Protein AF-A0A848XL32-F1 (afdb_monomer_lite)

pLDDT: mean 78.65, std 18.3, range [47.44, 98.62]

Structure (mmCIF, N/CA/C/O backbone):
data_AF-A0A848XL32-F1
#
_entry.id   AF-A0A848XL32-F1
#
loop_
_atom_site.group_PDB
_atom_site.id
_atom_site.type_symbol
_atom_site.label_atom_id
_atom_site.label_alt_id
_atom_site.label_comp_id
_atom_site.label_asym_id
_atom_site.label_entity_id
_atom_site.label_seq_id
_atom_site.pdbx_PDB_ins_code
_atom_site.Cartn_x
_atom_site.Cartn_y
_atom_site.Cartn_z
_atom_site.occupancy
_atom_site.B_iso_or_equiv
_atom_site.auth_seq_id
_atom_site.auth_comp_id
_atom_site.auth_asym_id
_atom_site.auth_atom_id
_atom_site.pdbx_PDB_model_num
ATOM 1 N N . MET A 1 1 ? 33.520 -5.794 34.287 1.00 59.88 1 MET A N 1
ATOM 2 C CA . MET A 1 1 ? 32.045 -5.917 34.339 1.00 59.88 1 MET A CA 1
ATOM 3 C C . MET A 1 1 ? 31.461 -5.000 33.280 1.00 59.88 1 MET A C 1
ATOM 5 O O . MET A 1 1 ? 31.769 -3.816 33.296 1.00 59.88 1 MET A O 1
ATOM 9 N N . ILE A 1 2 ? 30.698 -5.532 32.325 1.00 69.56 2 ILE A N 1
ATOM 10 C CA . ILE A 1 2 ? 30.076 -4.711 31.278 1.00 69.56 2 ILE A CA 1
ATOM 11 C C . ILE A 1 2 ? 28.888 -3.982 31.911 1.00 69.56 2 ILE A C 1
ATOM 13 O O . ILE A 1 2 ? 27.962 -4.617 32.412 1.00 69.56 2 ILE A O 1
ATOM 17 N N . SER A 1 3 ? 28.937 -2.650 31.945 1.00 81.38 3 SER A N 1
ATOM 18 C CA . SER A 1 3 ? 27.829 -1.838 32.454 1.00 81.38 3 SER A CA 1
ATOM 19 C C . SER A 1 3 ? 26.713 -1.774 31.415 1.00 81.38 3 SER A C 1
ATOM 21 O O . SER A 1 3 ? 26.982 -1.659 30.217 1.00 81.38 3 SER A O 1
ATOM 23 N N . ARG A 1 4 ? 25.453 -1.780 31.870 1.00 80.81 4 ARG A N 1
ATOM 24 C CA . ARG A 1 4 ? 24.266 -1.610 31.008 1.00 80.81 4 ARG A CA 1
ATOM 25 C C . ARG A 1 4 ? 24.399 -0.383 30.102 1.00 80.81 4 ARG A C 1
ATOM 27 O O . ARG A 1 4 ? 24.010 -0.431 28.943 1.00 80.81 4 ARG A O 1
ATOM 34 N N . ARG A 1 5 ? 25.015 0.691 30.608 1.00 79.69 5 ARG A N 1
ATOM 35 C CA . ARG A 1 5 ? 25.258 1.923 29.848 1.00 79.69 5 ARG A CA 1
ATOM 36 C C . ARG A 1 5 ? 26.252 1.717 28.705 1.00 79.69 5 ARG A C 1
ATOM 38 O O . ARG A 1 5 ? 25.995 2.206 27.615 1.00 79.69 5 ARG A O 1
ATOM 45 N N . THR A 1 6 ? 27.328 0.965 28.941 1.00 78.38 6 THR A N 1
ATOM 46 C CA . THR A 1 6 ? 28.330 0.616 27.922 1.00 78.38 6 THR A CA 1
ATOM 47 C C . THR A 1 6 ? 27.727 -0.292 26.851 1.00 78.38 6 THR A C 1
ATOM 49 O O . THR A 1 6 ? 27.945 -0.073 25.668 1.00 78.38 6 THR A O 1
ATOM 52 N N . PHE A 1 7 ? 26.898 -1.261 27.249 1.00 79.62 7 PHE A N 1
ATOM 53 C CA . PHE A 1 7 ? 26.194 -2.136 26.309 1.00 79.62 7 PHE A CA 1
ATOM 54 C C . PHE A 1 7 ? 25.224 -1.357 25.405 1.00 79.62 7 PHE A C 1
ATOM 56 O O . PHE A 1 7 ? 25.273 -1.497 24.185 1.00 79.62 7 PHE A O 1
ATOM 63 N N . VAL A 1 8 ? 24.393 -0.484 25.988 1.00 80.25 8 VAL A N 1
ATOM 64 C CA . VAL A 1 8 ? 23.438 0.339 25.227 1.00 80.25 8 VAL A CA 1
ATOM 65 C C . VAL A 1 8 ? 24.161 1.335 24.316 1.00 80.25 8 VAL A C 1
ATOM 67 O O . VAL A 1 8 ? 23.774 1.484 23.159 1.00 80.25 8 VAL A O 1
ATOM 70 N N . SER A 1 9 ? 25.238 1.978 24.784 1.00 73.25 9 SER A N 1
ATOM 71 C CA . SER A 1 9 ? 26.002 2.921 23.956 1.00 73.25 9 SER A CA 1
ATOM 72 C C . SER A 1 9 ? 26.702 2.241 22.780 1.00 73.25 9 SER A C 1
ATOM 74 O O . SER A 1 9 ? 26.674 2.762 21.668 1.00 73.25 9 SER A O 1
ATOM 76 N N . THR A 1 10 ? 27.305 1.068 23.000 1.00 71.75 10 THR A N 1
ATOM 77 C CA . THR A 1 10 ? 27.998 0.327 21.937 1.00 71.75 10 THR A CA 1
ATOM 78 C C . THR A 1 10 ? 27.005 -0.257 20.928 1.00 71.75 10 THR A C 1
ATOM 80 O O . THR A 1 10 ? 27.263 -0.202 19.728 1.00 71.75 10 THR A O 1
ATOM 83 N N . GLY A 1 11 ? 25.838 -0.734 21.381 1.00 66.06 11 GLY A N 1
ATOM 84 C CA . GLY A 1 11 ? 24.767 -1.202 20.495 1.00 66.06 11 GLY A CA 1
ATOM 85 C C . GLY A 1 11 ? 24.168 -0.093 19.620 1.00 66.06 11 GLY A C 1
ATOM 86 O O . GLY A 1 11 ? 23.973 -0.294 18.422 1.00 66.06 11 GLY A O 1
ATOM 87 N N . ALA A 1 12 ? 23.936 1.100 20.181 1.00 66.00 12 ALA A N 1
ATOM 88 C CA . ALA A 1 12 ? 23.394 2.240 19.436 1.00 66.00 12 ALA A CA 1
ATOM 89 C C . ALA A 1 12 ? 24.352 2.749 18.341 1.00 66.00 12 ALA A C 1
ATOM 91 O O . ALA A 1 12 ? 23.910 3.079 17.240 1.00 66.00 12 ALA A O 1
ATOM 92 N N . ALA A 1 13 ? 25.663 2.762 18.606 1.00 60.16 13 ALA A N 1
ATOM 93 C CA . ALA A 1 13 ? 26.668 3.166 17.620 1.00 60.16 13 ALA A CA 1
ATOM 94 C C . ALA A 1 13 ? 26.756 2.191 16.427 1.00 60.16 13 ALA A C 1
ATOM 96 O O . ALA A 1 13 ? 26.882 2.626 15.283 1.00 60.16 13 ALA A O 1
ATOM 97 N N . ALA A 1 14 ? 26.631 0.881 16.673 1.00 58.06 14 ALA A N 1
ATOM 98 C CA . ALA A 1 14 ? 26.679 -0.136 15.622 1.00 58.06 14 ALA A CA 1
ATOM 99 C C . ALA A 1 14 ? 25.460 -0.082 14.680 1.00 58.06 14 ALA A C 1
ATOM 101 O O . ALA A 1 14 ? 25.609 -0.234 13.468 1.00 58.06 14 ALA A O 1
ATOM 102 N N . ALA A 1 15 ? 24.263 0.196 15.209 1.00 56.56 15 ALA A N 1
ATOM 103 C CA . ALA A 1 15 ? 23.052 0.334 14.397 1.00 56.56 15 ALA A CA 1
ATOM 104 C C . ALA A 1 15 ? 23.083 1.583 13.491 1.00 56.56 15 ALA A C 1
ATOM 106 O O . ALA A 1 15 ? 22.627 1.529 12.349 1.00 56.56 15 ALA A O 1
ATOM 107 N N . GLY A 1 16 ? 23.670 2.691 13.962 1.00 56.34 16 GLY A N 1
ATOM 108 C CA . GLY A 1 16 ? 23.816 3.918 13.169 1.00 56.34 16 GLY A CA 1
ATOM 109 C C . GLY A 1 16 ? 24.753 3.767 11.963 1.00 56.34 16 GLY A C 1
ATOM 110 O O . GLY A 1 16 ? 24.488 4.337 10.906 1.00 56.34 16 GLY A O 1
ATOM 111 N N . ALA A 1 17 ? 25.806 2.951 12.082 1.00 55.88 17 ALA A N 1
ATOM 112 C CA . ALA A 1 17 ? 26.765 2.718 11.000 1.00 55.88 17 ALA A CA 1
ATOM 113 C C . ALA A 1 17 ? 26.169 1.924 9.820 1.00 55.88 17 ALA A C 1
ATOM 115 O O . ALA A 1 17 ? 26.540 2.161 8.671 1.00 55.88 17 ALA A O 1
ATOM 116 N N . LEU A 1 18 ? 25.204 1.034 10.079 1.00 55.31 18 LEU A N 1
ATOM 117 C CA . LEU A 1 18 ? 24.511 0.265 9.035 1.00 55.31 18 LEU A CA 1
ATOM 118 C C . LEU A 1 18 ? 23.431 1.081 8.302 1.00 55.31 18 LEU A C 1
ATOM 120 O O . LEU A 1 18 ? 23.088 0.758 7.168 1.00 55.31 18 LEU A O 1
ATOM 124 N N . ALA A 1 19 ? 22.923 2.157 8.909 1.00 55.56 19 ALA A N 1
ATOM 125 C CA . ALA A 1 19 ? 21.931 3.041 8.292 1.00 55.56 19 ALA A CA 1
ATOM 126 C C . ALA A 1 19 ? 22.548 4.112 7.367 1.00 55.56 19 ALA A C 1
ATOM 128 O O . ALA A 1 19 ? 21.844 4.696 6.546 1.00 55.56 19 ALA A O 1
ATOM 129 N N . ALA A 1 20 ? 23.857 4.371 7.473 1.00 55.19 20 ALA A N 1
ATOM 130 C CA . ALA A 1 20 ? 24.543 5.433 6.730 1.00 55.19 20 ALA A CA 1
ATOM 131 C C . ALA A 1 20 ? 24.972 5.045 5.299 1.00 55.19 20 ALA A C 1
ATOM 133 O O . ALA A 1 20 ? 25.521 5.882 4.584 1.00 55.19 20 ALA A O 1
ATOM 134 N N . SER A 1 21 ? 24.690 3.816 4.849 1.00 57.28 21 SER A N 1
ATOM 135 C CA . SER A 1 21 ? 24.921 3.390 3.458 1.00 57.28 21 SER A CA 1
ATOM 136 C C . SER A 1 21 ? 23.620 3.042 2.717 1.00 57.28 21 SER A C 1
ATOM 138 O O . SER A 1 21 ? 23.428 1.892 2.329 1.00 57.28 21 SER A O 1
ATOM 140 N N . PRO A 1 22 ? 22.709 4.003 2.470 1.00 51.72 22 PRO A N 1
ATOM 141 C CA . PRO A 1 22 ? 21.523 3.771 1.657 1.00 51.72 22 PRO A CA 1
ATOM 142 C C . PRO A 1 22 ? 21.819 4.080 0.183 1.00 51.72 22 PRO A C 1
ATOM 144 O O . PRO A 1 22 ? 21.118 4.892 -0.417 1.00 51.72 22 PRO A O 1
ATOM 147 N N . LYS A 1 23 ? 22.890 3.522 -0.399 1.00 53.53 23 LYS A N 1
ATOM 148 C CA . LYS A 1 23 ? 23.208 3.825 -1.805 1.00 53.53 23 LYS A CA 1
ATOM 149 C C . LYS A 1 23 ? 22.661 2.837 -2.826 1.00 53.53 23 LYS A C 1
ATOM 151 O O . LYS A 1 23 ? 22.417 3.292 -3.931 1.00 53.53 23 LYS A O 1
ATOM 156 N N . ASP A 1 24 ? 22.324 1.594 -2.469 1.00 53.06 24 ASP A N 1
ATOM 157 C CA . ASP A 1 24 ? 21.961 0.615 -3.513 1.00 53.06 24 ASP A CA 1
ATOM 158 C C . ASP A 1 24 ? 20.783 -0.330 -3.207 1.00 53.06 24 ASP A C 1
ATOM 160 O O . ASP A 1 24 ? 20.454 -1.181 -4.029 1.00 53.06 24 ASP A O 1
ATOM 164 N N . THR A 1 25 ? 20.085 -0.211 -2.073 1.00 54.56 25 THR A N 1
ATOM 165 C CA . THR A 1 25 ? 19.101 -1.252 -1.693 1.00 54.56 25 THR A CA 1
ATOM 166 C C . THR A 1 25 ? 17.702 -1.081 -2.289 1.00 54.56 25 THR A C 1
ATOM 168 O O . THR A 1 25 ? 16.880 -1.986 -2.183 1.00 54.56 25 THR A O 1
ATOM 171 N N . PHE A 1 26 ? 17.419 0.032 -2.963 1.00 51.47 26 PHE A N 1
ATOM 172 C CA . PHE A 1 26 ? 16.189 0.190 -3.738 1.00 51.47 26 PHE A CA 1
ATOM 173 C C . PHE A 1 26 ? 16.512 0.858 -5.066 1.00 51.47 26 PHE A C 1
ATOM 175 O O . PHE A 1 26 ? 16.262 2.047 -5.261 1.00 51.47 26 PHE A O 1
ATOM 182 N N . ALA A 1 27 ? 17.056 0.072 -5.994 1.00 48.84 27 ALA A N 1
ATOM 183 C CA . ALA 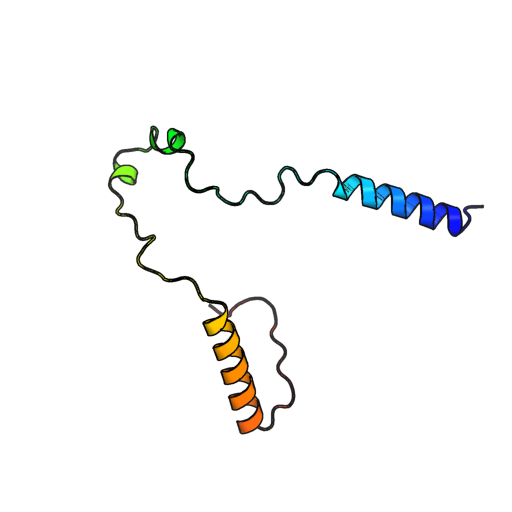A 1 27 ? 16.962 0.387 -7.410 1.00 48.84 27 ALA A CA 1
ATOM 184 C C . ALA A 1 27 ? 15.466 0.457 -7.768 1.00 48.84 27 ALA A C 1
ATOM 186 O O . ALA A 1 27 ? 14.826 -0.537 -8.106 1.00 48.84 27 ALA A O 1
ATOM 187 N N . SER A 1 28 ? 14.884 1.652 -7.653 1.00 49.44 28 SER A N 1
ATOM 188 C CA . SER A 1 28 ? 13.748 1.992 -8.496 1.00 49.44 28 SER A CA 1
ATOM 189 C C . SER A 1 28 ? 14.252 1.848 -9.928 1.00 49.44 28 SER A C 1
ATOM 191 O O . SER A 1 28 ? 15.320 2.389 -10.224 1.00 49.44 28 SER A O 1
ATOM 193 N N . PRO A 1 29 ? 13.556 1.129 -10.820 1.00 47.56 29 PRO A N 1
ATOM 194 C CA . PRO A 1 29 ? 13.864 1.208 -12.232 1.00 47.56 29 PRO A CA 1
ATOM 195 C C . PRO A 1 29 ? 13.561 2.646 -12.653 1.00 47.56 29 PRO A C 1
ATOM 197 O O . PRO A 1 29 ? 12.425 2.986 -12.985 1.00 47.56 29 PRO A O 1
ATOM 200 N N . THR A 1 30 ? 14.574 3.512 -12.574 1.00 47.44 30 THR A N 1
ATOM 201 C CA . THR A 1 30 ? 14.598 4.787 -13.278 1.00 47.44 30 THR A CA 1
ATOM 202 C C . THR A 1 30 ? 14.206 4.447 -14.698 1.00 47.44 30 THR A C 1
ATOM 204 O O . THR A 1 30 ? 14.834 3.592 -15.326 1.00 47.44 30 THR A O 1
ATOM 207 N N . HIS A 1 31 ? 13.094 5.015 -15.151 1.00 54.03 31 HIS A N 1
ATOM 208 C CA . HIS A 1 31 ? 12.622 4.835 -16.508 1.00 54.03 31 HIS A CA 1
ATOM 209 C C . HIS A 1 31 ? 13.780 5.073 -17.475 1.00 54.03 31 HIS A C 1
ATOM 211 O O . HIS A 1 31 ? 14.238 6.200 -17.611 1.00 54.03 31 HIS A O 1
ATOM 217 N N . GLY A 1 32 ? 14.249 3.968 -18.062 1.00 52.69 32 GLY A N 1
ATOM 218 C CA . GLY A 1 32 ? 15.116 3.875 -19.225 1.00 52.69 32 GLY A CA 1
ATOM 219 C C . GLY A 1 32 ? 16.270 4.864 -19.279 1.00 52.69 32 GLY A C 1
ATOM 220 O O . GLY A 1 32 ? 16.103 5.958 -19.806 1.00 52.69 32 GLY A O 1
ATOM 221 N N . ASP A 1 33 ? 17.469 4.427 -18.896 1.00 50.28 33 ASP A N 1
ATOM 222 C CA . ASP A 1 33 ? 18.664 4.973 -19.534 1.00 50.28 33 ASP A CA 1
ATOM 223 C C . ASP A 1 33 ? 18.518 4.735 -21.057 1.00 50.28 33 ASP A C 1
ATOM 225 O O . ASP A 1 33 ? 18.442 3.574 -21.487 1.00 50.28 33 ASP A O 1
ATOM 229 N N . PRO A 1 34 ? 18.396 5.788 -21.890 1.00 56.81 34 PRO A N 1
ATOM 230 C CA . PRO A 1 34 ? 18.127 5.649 -23.321 1.00 56.81 34 PRO A CA 1
ATOM 231 C C . PRO A 1 34 ? 19.243 4.894 -24.058 1.00 56.81 34 PRO A C 1
ATOM 233 O O . PRO A 1 34 ? 19.034 4.417 -25.173 1.00 56.81 34 PRO A O 1
ATOM 236 N N . THR A 1 35 ? 20.414 4.740 -23.433 1.00 58.03 35 THR A N 1
ATOM 237 C CA . THR A 1 35 ? 21.556 4.015 -23.996 1.00 58.03 35 THR A CA 1
ATOM 238 C C . THR A 1 35 ? 21.390 2.491 -23.963 1.00 58.03 35 THR A C 1
ATOM 240 O O . THR A 1 35 ? 21.919 1.807 -24.838 1.00 58.03 35 THR A O 1
ATOM 243 N N . LEU A 1 36 ? 20.582 1.935 -23.047 1.00 55.59 36 LEU A N 1
ATOM 244 C CA . LEU A 1 36 ? 20.334 0.484 -22.959 1.00 55.59 36 LEU A CA 1
ATOM 245 C C . LEU A 1 36 ? 19.430 -0.036 -24.088 1.00 55.59 36 LEU A C 1
ATOM 247 O O . LEU A 1 36 ? 19.477 -1.215 -24.438 1.00 55.59 36 LEU A O 1
ATOM 251 N N . PHE A 1 37 ? 18.639 0.845 -24.707 1.00 57.91 37 PHE A N 1
ATOM 252 C CA . PHE A 1 37 ? 17.804 0.502 -25.860 1.00 57.91 37 PHE A CA 1
ATOM 253 C C . PHE A 1 37 ? 18.592 0.388 -27.176 1.00 57.91 37 PHE A C 1
ATOM 255 O O . PHE A 1 37 ? 18.029 -0.051 -28.176 1.00 57.91 37 PHE A O 1
ATOM 262 N N . GLN A 1 38 ? 19.885 0.742 -27.213 1.00 60.25 38 GLN A N 1
ATOM 263 C CA . GLN A 1 38 ? 20.693 0.603 -28.433 1.00 60.25 38 GLN A CA 1
ATOM 264 C C . GLN A 1 38 ? 21.187 -0.827 -28.709 1.00 60.25 38 GLN A C 1
AT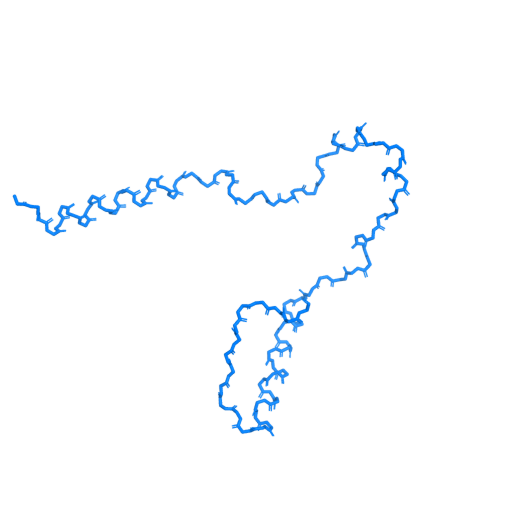OM 266 O O . GLN A 1 38 ? 21.678 -1.090 -29.803 1.00 60.25 38 GLN A O 1
ATOM 271 N N . GLN A 1 39 ? 21.040 -1.767 -27.769 1.00 72.00 39 GLN A N 1
ATOM 272 C CA . GLN A 1 39 ? 21.578 -3.133 -27.898 1.00 72.00 39 GLN A CA 1
ATOM 273 C C . GLN A 1 39 ? 20.502 -4.229 -27.890 1.00 72.00 39 GLN A C 1
ATOM 275 O O . GLN A 1 39 ? 20.780 -5.379 -27.552 1.00 72.00 39 GLN A O 1
ATOM 280 N N . VAL A 1 40 ? 19.256 -3.904 -28.241 1.00 82.31 40 VAL A N 1
ATOM 281 C CA . VAL A 1 40 ? 18.159 -4.880 -28.174 1.00 82.31 40 VAL A CA 1
ATOM 282 C C . VAL A 1 40 ? 17.966 -5.579 -29.530 1.00 82.31 40 VAL A C 1
ATOM 284 O O . VAL A 1 40 ? 17.854 -4.896 -30.549 1.00 82.31 40 VAL A O 1
ATOM 287 N N . PRO A 1 41 ? 17.888 -6.926 -29.589 1.00 90.50 41 PRO A N 1
ATOM 288 C CA . PRO A 1 41 ? 17.626 -7.642 -30.836 1.00 90.50 41 PRO A CA 1
ATOM 289 C C . PRO A 1 41 ? 16.327 -7.193 -31.533 1.00 90.50 41 PRO A C 1
ATOM 291 O O . PRO A 1 41 ? 15.356 -6.840 -30.851 1.00 90.50 41 PRO A O 1
ATOM 294 N N . PRO A 1 42 ? 16.227 -7.310 -32.876 1.00 87.06 42 PRO A N 1
ATOM 295 C CA . PRO A 1 42 ? 15.026 -6.923 -33.628 1.00 87.06 42 PRO A CA 1
ATOM 296 C C . PRO A 1 42 ? 13.734 -7.604 -33.150 1.00 87.06 42 PRO A C 1
ATOM 298 O O . PRO A 1 42 ? 12.637 -7.078 -33.334 1.00 87.06 42 PRO A O 1
ATOM 301 N N . SER A 1 43 ? 13.847 -8.781 -32.526 1.00 90.75 43 SER A N 1
ATOM 302 C CA . SER A 1 43 ? 12.713 -9.509 -31.957 1.00 90.75 43 SER A CA 1
ATOM 303 C C . SER A 1 43 ? 12.080 -8.844 -30.739 1.00 90.75 43 SER A C 1
ATOM 305 O O . SER A 1 43 ? 10.878 -9.009 -30.541 1.00 90.75 43 SER A O 1
ATOM 307 N N . ILE A 1 44 ? 12.855 -8.081 -29.969 1.00 88.75 44 ILE A N 1
ATOM 308 C CA . ILE A 1 44 ? 12.382 -7.326 -28.806 1.00 88.75 44 ILE A CA 1
ATOM 309 C C . ILE A 1 44 ? 12.015 -5.898 -29.228 1.00 88.75 44 ILE A C 1
ATOM 311 O O . ILE A 1 44 ? 10.987 -5.389 -28.796 1.00 88.75 44 ILE A O 1
ATOM 315 N N . ALA A 1 45 ? 12.779 -5.286 -30.142 1.00 86.31 45 ALA A N 1
ATOM 316 C CA . ALA A 1 45 ? 12.506 -3.934 -30.646 1.00 86.31 45 ALA A CA 1
ATOM 317 C C . ALA A 1 45 ? 11.124 -3.794 -31.316 1.00 86.31 45 ALA A C 1
ATOM 319 O O . ALA A 1 45 ? 10.512 -2.731 -31.270 1.00 86.31 45 ALA A O 1
ATOM 320 N N . ARG A 1 46 ? 10.604 -4.874 -31.916 1.00 89.56 46 ARG A N 1
ATOM 321 C CA . ARG A 1 46 ? 9.262 -4.908 -32.526 1.00 89.56 46 ARG A CA 1
ATOM 322 C C . ARG A 1 46 ? 8.113 -5.096 -31.529 1.00 89.56 46 ARG A C 1
ATOM 324 O O . ARG A 1 46 ? 6.954 -5.077 -31.944 1.00 89.56 46 ARG A O 1
ATOM 331 N N . LEU A 1 47 ? 8.394 -5.360 -30.249 1.00 91.56 47 LEU A N 1
ATOM 332 C CA . LEU A 1 47 ? 7.342 -5.551 -29.253 1.00 91.56 47 LEU A CA 1
ATOM 333 C C . LEU A 1 47 ? 6.637 -4.219 -28.996 1.00 91.56 47 LEU A C 1
ATOM 335 O O . LEU A 1 47 ? 7.253 -3.216 -28.644 1.00 91.56 47 LEU A O 1
ATOM 339 N N . LYS A 1 48 ? 5.314 -4.215 -29.157 1.00 91.00 48 LYS A N 1
ATOM 340 C CA . LYS A 1 48 ? 4.496 -3.039 -28.865 1.00 91.00 48 LYS A CA 1
ATOM 341 C C . LYS A 1 48 ? 4.450 -2.806 -27.354 1.00 91.00 48 LYS A C 1
ATOM 343 O O . LYS A 1 48 ? 4.077 -3.715 -26.616 1.00 91.00 48 LYS A O 1
ATOM 348 N N . SER A 1 49 ? 4.736 -1.581 -26.913 1.00 87.94 49 SER A N 1
ATOM 349 C CA . SER A 1 49 ? 4.546 -1.184 -25.512 1.00 87.94 49 SER A CA 1
ATOM 350 C C . SER A 1 49 ? 3.083 -1.333 -25.084 1.00 87.94 49 SER A C 1
ATOM 352 O O . SER A 1 49 ? 2.160 -0.975 -25.823 1.00 87.94 49 SER A O 1
ATOM 354 N N . TRP A 1 50 ? 2.873 -1.884 -23.888 1.00 92.25 50 TRP A N 1
ATOM 355 C CA . TRP A 1 50 ? 1.565 -1.993 -23.229 1.00 92.25 50 TRP A CA 1
ATOM 356 C C . TRP A 1 50 ? 1.475 -1.119 -21.973 1.00 92.25 50 TRP A C 1
ATOM 358 O O . TRP A 1 50 ? 0.495 -1.232 -21.239 1.00 92.25 50 TRP A O 1
ATOM 368 N N . ALA A 1 51 ? 2.468 -0.253 -21.739 1.00 88.19 51 ALA A N 1
ATOM 369 C CA . ALA A 1 51 ? 2.553 0.579 -20.539 1.00 88.19 51 ALA A CA 1
ATOM 370 C C . ALA A 1 51 ? 1.262 1.379 -20.287 1.00 88.19 51 ALA A C 1
ATOM 372 O O . ALA A 1 51 ? 0.792 1.445 -19.157 1.00 88.19 51 ALA A O 1
ATOM 373 N N . ASP A 1 52 ? 0.628 1.871 -21.352 1.00 88.94 52 ASP A N 1
ATOM 374 C CA . ASP A 1 52 ? -0.536 2.758 -21.254 1.00 88.94 52 ASP A CA 1
ATOM 375 C C . ASP A 1 52 ? -1.885 2.023 -21.155 1.00 88.94 52 ASP A C 1
ATOM 377 O O . ASP A 1 52 ? -2.942 2.650 -21.181 1.00 88.94 52 ASP A O 1
ATOM 381 N N . ARG A 1 53 ? -1.893 0.685 -21.085 1.00 90.44 53 ARG A N 1
ATOM 382 C CA . ARG A 1 53 ? -3.148 -0.090 -21.045 1.00 90.44 53 ARG A CA 1
ATOM 383 C C . ARG A 1 53 ? -3.750 -0.213 -19.654 1.00 90.44 53 ARG A C 1
ATOM 385 O O . ARG A 1 53 ? -4.957 -0.407 -19.540 1.00 90.44 53 ARG A O 1
ATOM 392 N N . ALA A 1 54 ? -2.917 -0.174 -18.621 1.00 91.25 54 ALA A N 1
ATOM 393 C CA . ALA A 1 54 ? -3.343 -0.374 -17.247 1.00 91.25 54 ALA A CA 1
ATOM 394 C C . ALA A 1 54 ? -3.113 0.904 -16.447 1.00 91.25 54 AL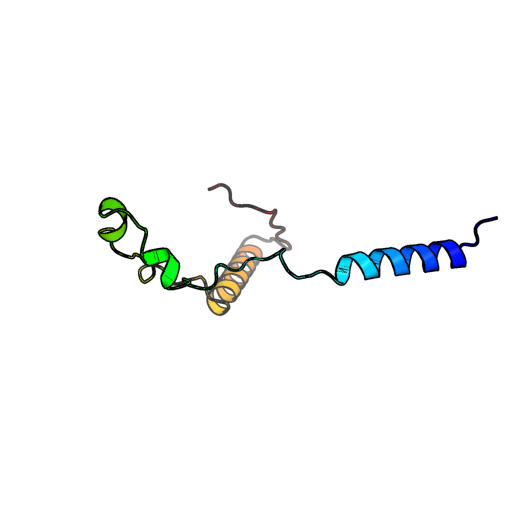A A C 1
ATOM 396 O O . ALA A 1 54 ? -2.000 1.417 -16.376 1.00 91.25 54 ALA A O 1
ATOM 397 N N . THR A 1 55 ? -4.165 1.391 -15.802 1.00 91.62 55 THR A N 1
ATOM 398 C CA . THR A 1 55 ? -4.065 2.477 -14.829 1.00 91.62 55 THR A CA 1
ATOM 399 C C . THR A 1 55 ? -3.711 1.899 -13.458 1.00 91.62 55 THR A C 1
ATOM 401 O O . THR A 1 55 ? -4.444 1.031 -12.971 1.00 91.62 55 THR A O 1
ATOM 404 N N . PRO A 1 56 ? -2.621 2.350 -12.811 1.00 94.31 56 PRO A N 1
ATOM 405 C CA . PRO A 1 56 ? -2.298 1.930 -11.452 1.00 94.31 56 PRO A CA 1
ATOM 406 C C . PRO A 1 56 ? -3.411 2.273 -10.456 1.00 94.31 56 PRO A C 1
ATOM 408 O O . PRO A 1 56 ? -4.085 3.294 -10.592 1.00 94.31 56 PRO A O 1
ATOM 411 N N . ILE A 1 57 ? -3.557 1.440 -9.421 1.00 95.56 57 ILE A N 1
ATOM 412 C CA . ILE A 1 57 ? -4.528 1.665 -8.341 1.00 95.56 57 ILE A CA 1
ATOM 413 C C . ILE A 1 57 ? -4.208 2.982 -7.632 1.00 95.56 57 ILE A C 1
ATOM 415 O O . ILE A 1 57 ? -3.111 3.155 -7.089 1.00 95.56 57 ILE A O 1
ATOM 419 N N . THR A 1 58 ? -5.183 3.889 -7.592 1.00 97.50 58 THR A N 1
ATOM 420 C CA . THR A 1 58 ? -5.017 5.207 -6.969 1.00 97.50 58 THR A CA 1
ATOM 421 C C . THR A 1 58 ? -5.196 5.155 -5.449 1.00 97.50 58 THR A C 1
ATOM 423 O O . THR A 1 58 ? -5.650 4.159 -4.868 1.00 97.50 58 THR A O 1
ATOM 426 N N . LYS A 1 59 ? -4.839 6.246 -4.761 1.00 97.94 59 LYS A N 1
ATOM 427 C CA . LYS A 1 59 ? -5.055 6.367 -3.310 1.00 97.94 59 LYS A CA 1
ATOM 428 C C . LYS A 1 59 ? -6.546 6.428 -2.982 1.00 97.94 59 LYS A C 1
ATOM 430 O O . LYS A 1 59 ? -6.990 5.800 -2.024 1.00 97.94 59 LYS A O 1
ATOM 435 N N . GLU A 1 60 ? -7.307 7.130 -3.809 1.00 98.19 60 GLU A N 1
ATOM 436 C CA . GLU A 1 60 ? -8.755 7.293 -3.706 1.00 98.19 60 GLU A CA 1
ATOM 437 C C . GLU A 1 60 ? -9.460 5.948 -3.901 1.00 98.19 60 GLU A C 1
ATOM 439 O O . GLU A 1 60 ? -10.353 5.585 -3.132 1.00 98.19 60 GLU A O 1
ATOM 444 N N . GLU A 1 61 ? -9.010 5.153 -4.875 1.00 98.19 61 GLU A N 1
ATOM 445 C CA . GLU A 1 61 ? -9.515 3.800 -5.087 1.00 98.19 61 GLU A CA 1
ATOM 446 C C . GLU A 1 61 ? -9.230 2.910 -3.871 1.00 98.19 61 GLU A C 1
ATOM 448 O O . GLU A 1 61 ? -10.122 2.217 -3.375 1.00 98.19 61 GLU A O 1
ATOM 453 N N . ARG A 1 62 ? -8.004 2.958 -3.335 1.00 97.38 62 ARG A N 1
ATOM 454 C CA . ARG A 1 62 ? -7.639 2.210 -2.126 1.00 97.38 62 ARG A CA 1
ATOM 455 C C . ARG A 1 62 ? -8.515 2.602 -0.932 1.00 97.38 62 ARG A C 1
ATOM 457 O O . ARG A 1 62 ? -9.007 1.713 -0.241 1.00 97.38 62 ARG A O 1
ATOM 464 N N . ALA A 1 63 ? -8.746 3.896 -0.709 1.00 98.06 63 ALA A N 1
ATOM 465 C CA . ALA A 1 63 ? -9.630 4.381 0.353 1.00 98.06 63 ALA A CA 1
ATOM 466 C C . ALA A 1 63 ? -11.072 3.880 0.161 1.00 98.06 63 ALA A C 1
ATOM 468 O O . ALA A 1 63 ? -11.684 3.361 1.094 1.00 98.06 63 ALA A O 1
ATOM 469 N N . THR A 1 64 ? -11.576 3.924 -1.073 1.00 98.62 64 THR A N 1
ATOM 470 C CA . THR A 1 64 ? -12.912 3.420 -1.425 1.00 98.62 64 THR A CA 1
ATOM 471 C C . THR A 1 64 ? -13.045 1.917 -1.162 1.00 98.62 64 THR A C 1
ATOM 473 O O . THR A 1 64 ? -14.071 1.458 -0.658 1.00 98.62 64 THR A O 1
ATOM 476 N N . ARG A 1 65 ? -12.001 1.127 -1.447 1.00 97.62 65 ARG A N 1
ATOM 477 C CA . ARG A 1 65 ? -11.966 -0.315 -1.144 1.00 97.62 65 ARG A CA 1
ATOM 478 C C . ARG A 1 65 ? -12.027 -0.584 0.366 1.00 97.62 65 ARG A C 1
ATOM 480 O O . ARG A 1 65 ? -12.747 -1.492 0.778 1.00 97.62 65 ARG A O 1
ATOM 487 N N . VAL A 1 66 ? -11.344 0.219 1.187 1.00 97.56 66 VAL A N 1
ATOM 488 C CA . VAL A 1 66 ? -11.417 0.129 2.659 1.00 97.56 66 VAL A CA 1
ATOM 489 C C . VAL A 1 66 ? -12.824 0.455 3.164 1.00 97.56 66 VAL A C 1
ATOM 491 O O . VAL A 1 66 ? -13.370 -0.288 3.978 1.00 97.56 66 VAL A O 1
ATOM 494 N N . GLU A 1 67 ? -13.459 1.508 2.648 1.00 98.44 67 GLU A N 1
ATOM 495 C CA . GLU A 1 67 ? -14.832 1.855 3.039 1.00 98.44 67 GLU A CA 1
ATOM 496 C C . GLU A 1 67 ? -15.852 0.801 2.601 1.00 98.44 67 GLU A C 1
ATOM 498 O O . GLU A 1 67 ? -16.761 0.448 3.360 1.00 98.44 67 GLU A O 1
ATOM 503 N N . LYS A 1 68 ? -15.668 0.212 1.413 1.00 98.31 68 LYS A N 1
ATOM 504 C CA . LYS A 1 68 ? -16.455 -0.946 0.980 1.00 98.31 68 LYS A CA 1
ATOM 505 C C . LYS A 1 68 ? -16.311 -2.109 1.965 1.00 98.31 68 LYS A C 1
ATOM 507 O O . LYS A 1 68 ? -17.330 -2.695 2.321 1.00 98.31 68 LYS A O 1
ATOM 512 N N . ALA A 1 69 ? -15.093 -2.420 2.415 1.00 98.00 69 ALA A N 1
ATOM 513 C CA . ALA A 1 69 ? -14.855 -3.480 3.394 1.00 98.00 69 ALA A CA 1
ATOM 514 C C . ALA A 1 69 ? -15.564 -3.192 4.726 1.00 98.00 69 ALA A C 1
ATOM 516 O O . ALA A 1 69 ? -16.333 -4.027 5.189 1.00 98.00 69 ALA A O 1
ATOM 517 N N . LYS A 1 70 ? -15.424 -1.980 5.282 1.00 98.00 70 LYS A N 1
ATOM 518 C CA . LYS A 1 70 ? -16.126 -1.574 6.514 1.00 98.00 70 LYS A CA 1
ATOM 519 C C . LYS A 1 70 ? -17.648 -1.670 6.390 1.00 98.00 70 LYS A C 1
ATOM 521 O O . LYS A 1 70 ? -18.320 -2.070 7.334 1.00 98.00 70 LYS A O 1
ATOM 526 N N . ARG A 1 71 ? -18.211 -1.291 5.236 1.00 98.38 71 ARG A N 1
ATOM 527 C CA . ARG A 1 71 ? -19.654 -1.415 4.977 1.00 98.38 71 ARG A CA 1
ATOM 528 C C . ARG A 1 71 ? -20.107 -2.872 4.997 1.00 98.38 71 ARG A C 1
ATOM 530 O O . ARG A 1 71 ? -21.146 -3.154 5.578 1.00 98.38 71 ARG A O 1
ATOM 537 N N . LEU A 1 72 ? -19.342 -3.768 4.375 1.00 98.50 72 LEU A N 1
ATOM 538 C CA . LEU A 1 72 ? -19.638 -5.200 4.389 1.00 98.50 72 LEU A CA 1
ATOM 539 C C . LEU A 1 72 ? -19.506 -5.778 5.801 1.00 98.50 72 LEU A C 1
ATOM 541 O O . LEU A 1 72 ? -20.402 -6.486 6.233 1.00 98.50 72 LEU A O 1
ATOM 545 N N . MET A 1 73 ? -18.462 -5.405 6.543 1.00 98.44 73 MET A N 1
ATOM 546 C CA . MET A 1 73 ? -18.267 -5.826 7.934 1.00 98.44 73 MET A CA 1
ATOM 547 C C . MET A 1 73 ? -19.472 -5.480 8.818 1.00 98.44 73 MET A C 1
ATOM 549 O O . MET A 1 73 ? -20.002 -6.355 9.493 1.00 98.44 73 MET A O 1
ATOM 553 N N . ARG A 1 74 ? -19.974 -4.238 8.730 1.00 98.12 74 ARG A N 1
ATOM 554 C CA . ARG A 1 74 ? -21.195 -3.817 9.442 1.00 98.12 74 ARG A CA 1
ATOM 555 C C . ARG A 1 74 ? -22.442 -4.596 9.026 1.00 98.12 74 ARG A C 1
ATOM 557 O O . ARG A 1 74 ? -23.326 -4.780 9.844 1.00 98.12 74 ARG A O 1
ATOM 564 N N . GLY A 1 75 ? -22.536 -5.007 7.761 1.00 98.25 75 GLY A N 1
ATOM 565 C CA . GLY A 1 75 ? -23.667 -5.792 7.259 1.00 98.25 75 GLY A CA 1
ATOM 566 C C . GLY A 1 75 ? -23.635 -7.270 7.659 1.00 98.25 75 GLY A C 1
ATOM 567 O O . GLY A 1 75 ? -24.617 -7.967 7.429 1.00 98.25 75 GLY A O 1
ATOM 568 N N . HIS A 1 76 ? -22.521 -7.742 8.223 1.00 98.06 76 HIS A N 1
ATOM 569 C CA . HIS A 1 76 ? -22.294 -9.139 8.595 1.00 98.06 76 HIS A CA 1
ATOM 570 C C . HIS A 1 76 ? -21.852 -9.294 10.060 1.00 98.06 76 HIS A C 1
ATOM 572 O O . HIS A 1 76 ? -21.233 -10.300 10.394 1.00 98.06 76 HIS A O 1
ATOM 578 N N . ASP A 1 77 ? -22.127 -8.298 10.910 1.00 97.75 77 ASP A N 1
ATOM 579 C CA . ASP A 1 77 ? -21.790 -8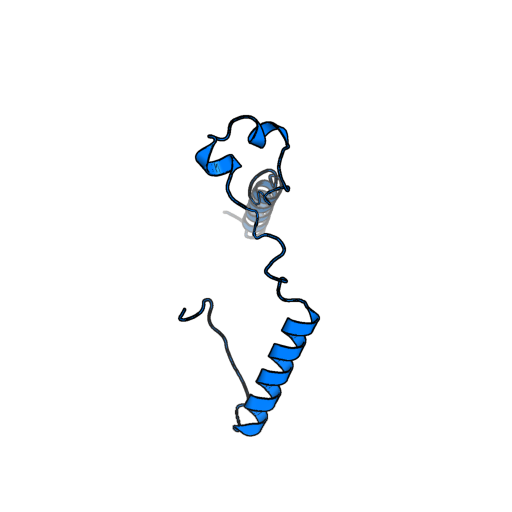.303 12.343 1.00 97.75 77 ASP A CA 1
ATOM 580 C C . ASP A 1 77 ? -20.311 -8.637 12.630 1.00 97.75 77 ASP A C 1
ATOM 582 O O . ASP A 1 77 ? -19.967 -9.332 13.585 1.00 97.75 77 ASP A O 1
ATOM 586 N N . MET A 1 78 ? -19.410 -8.152 11.768 1.00 98.31 78 MET A N 1
ATOM 587 C CA . MET A 1 78 ? -17.966 -8.303 11.936 1.00 98.31 78 MET A CA 1
ATOM 588 C C . MET A 1 78 ? -17.356 -7.025 12.514 1.00 98.31 78 MET A C 1
ATOM 590 O O . MET A 1 78 ? -17.296 -5.998 11.837 1.00 98.31 78 MET A O 1
ATOM 594 N N . ASP A 1 79 ? -16.800 -7.108 13.720 1.00 97.12 79 ASP A N 1
ATOM 595 C CA . ASP A 1 79 ? -16.164 -5.953 14.372 1.00 97.12 79 ASP A CA 1
ATOM 596 C C . ASP A 1 79 ? -14.732 -5.689 13.883 1.00 97.12 79 ASP A C 1
ATOM 598 O O . ASP A 1 79 ? -14.233 -4.563 13.952 1.00 97.12 79 ASP A O 1
ATOM 602 N N . ALA A 1 80 ? -14.054 -6.716 13.361 1.00 96.62 80 ALA A N 1
ATOM 603 C CA . ALA A 1 80 ? -12.664 -6.630 12.929 1.00 96.62 80 ALA A CA 1
ATOM 604 C C . ALA A 1 80 ? -12.373 -7.499 11.697 1.00 96.62 80 ALA A C 1
ATOM 606 O O . ALA A 1 80 ? -12.959 -8.562 11.500 1.00 96.62 80 ALA A O 1
ATOM 607 N N . LEU A 1 81 ? -11.426 -7.038 10.876 1.00 94.75 81 LEU A N 1
ATOM 608 C CA . LEU A 1 81 ? -10.888 -7.764 9.729 1.00 94.75 81 LEU A CA 1
ATOM 609 C C . LEU A 1 81 ? -9.365 -7.630 9.731 1.00 94.75 81 LEU A C 1
ATOM 611 O O . LEU A 1 81 ? -8.834 -6.529 9.582 1.00 94.75 81 LEU A O 1
ATOM 615 N N . PHE A 1 82 ? -8.668 -8.753 9.885 1.00 94.38 82 PHE A N 1
ATOM 616 C CA . PHE A 1 82 ? -7.213 -8.824 9.791 1.00 94.38 82 PHE A CA 1
ATOM 617 C C . PHE A 1 82 ? -6.821 -9.491 8.471 1.00 94.38 82 PHE A 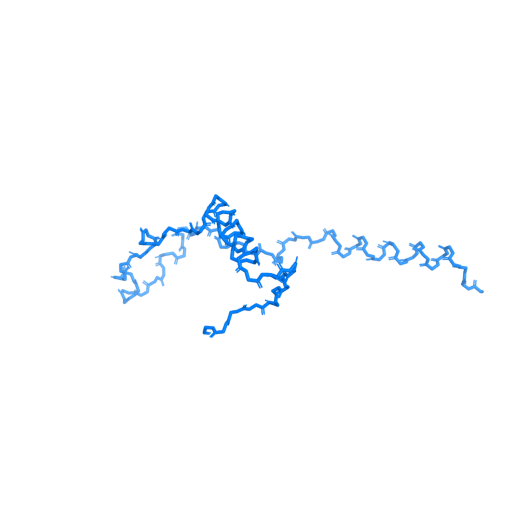C 1
ATOM 619 O O . PHE A 1 82 ? -7.243 -10.611 8.191 1.00 94.38 82 PHE A O 1
ATOM 626 N N . LEU A 1 83 ? -6.030 -8.793 7.655 1.00 92.00 83 LEU A N 1
ATOM 627 C CA . LEU A 1 83 ? -5.543 -9.300 6.375 1.00 92.00 83 LEU A CA 1
ATOM 628 C C . LEU A 1 83 ? -4.085 -9.734 6.524 1.00 92.00 83 LEU A C 1
ATOM 630 O O . LEU A 1 83 ? -3.223 -8.924 6.865 1.00 92.00 83 LEU A O 1
ATOM 63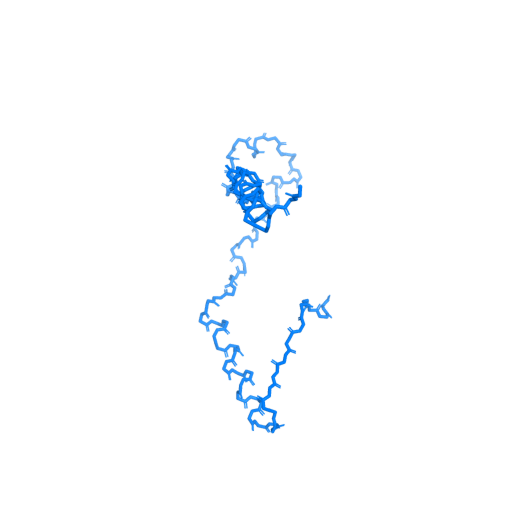4 N N . THR A 1 84 ? -3.809 -11.005 6.248 1.00 90.50 84 THR A N 1
ATOM 635 C CA . THR A 1 84 ? -2.439 -11.512 6.135 1.00 90.50 84 THR A CA 1
ATOM 636 C C . THR A 1 84 ? -1.810 -11.051 4.819 1.00 90.50 84 THR A C 1
ATOM 638 O O . THR A 1 84 ? -2.510 -10.665 3.883 1.00 90.50 84 THR A O 1
ATOM 641 N N . GLY A 1 85 ? -0.480 -11.082 4.729 1.00 91.38 85 GLY A N 1
ATOM 642 C CA . GLY A 1 85 ? 0.212 -10.759 3.482 1.00 91.38 85 GLY A CA 1
ATOM 643 C C . GLY A 1 85 ? -0.125 -11.745 2.357 1.00 91.38 85 GLY A C 1
ATOM 644 O O . GLY A 1 85 ? -0.330 -12.932 2.608 1.00 91.38 85 GLY A O 1
ATOM 645 N N . GLY A 1 86 ? -0.132 -11.245 1.119 1.00 90.06 86 GLY A N 1
ATOM 646 C CA . GLY A 1 86 ? -0.365 -12.039 -0.089 1.00 90.06 86 GLY A CA 1
ATOM 647 C C . GLY A 1 86 ? -1.813 -12.034 -0.585 1.00 90.06 86 GLY A C 1
ATOM 648 O O . GLY A 1 86 ? -2.731 -11.533 0.060 1.00 90.06 86 GLY A O 1
ATOM 649 N N . THR A 1 87 ? -1.997 -12.587 -1.779 1.00 87.94 87 THR A N 1
ATOM 650 C CA . THR A 1 87 ? -3.297 -12.861 -2.400 1.00 87.94 87 THR A CA 1
ATOM 651 C C . THR A 1 87 ? -3.315 -14.326 -2.813 1.00 87.94 87 THR A C 1
ATOM 653 O O . THR A 1 87 ? -2.281 -14.848 -3.215 1.00 87.94 87 THR A O 1
ATOM 656 N N . SER A 1 88 ? -4.466 -14.992 -2.758 1.00 66.44 88 SER A N 1
ATOM 657 C CA . SER A 1 88 ? -4.631 -16.390 -3.189 1.00 66.44 88 SER A CA 1
ATOM 658 C C . SER A 1 88 ? -4.676 -16.557 -4.719 1.00 66.44 88 SER A C 1
ATOM 660 O O . SER A 1 88 ? -5.426 -17.394 -5.213 1.00 66.44 88 SER A O 1
ATOM 662 N N . MET A 1 89 ? -3.982 -15.688 -5.457 1.00 48.91 89 MET A N 1
ATOM 663 C CA . MET A 1 89 ? -4.051 -15.595 -6.917 1.00 48.91 89 MET A CA 1
ATOM 664 C C . MET A 1 89 ? -3.004 -16.484 -7.580 1.00 48.91 89 MET A C 1
ATOM 666 O O . MET A 1 89 ? -1.882 -16.552 -7.032 1.00 48.91 89 MET A O 1
#

Sequence (89 aa):
MISRRTFVSTGAAAAGALAASPKDTFASPTHGDPTLFQQVPPSIARLKSWADRATPITKEERATRVEKAKRLMRGHDMDALFLTGGTSM

Secondary structure (DSSP, 8-state):
---HHHHHHHHHHHHHHHHS--SSS-----S--TTGGGG--HHHHTPPP-GGG-PPPPHHHHHHHHHHHHHHHHHTT-----PPSS---

Radius of gyration: 24.8 Å; chains: 1; bounding box: 56×24×68 Å

Foldseek 3Di:
DQDPVNVVVVVVVVVVVVVVPPPPPDPPVPPDPVVVVVPDDPVVVPDDDPPPVDDDQDPVNVVVVVVVVVVVCVVVVHPDDDDDDDDPD